Protein AF-A0A924GFE1-F1 (afdb_monomer_lite)

Secondary structure (DSSP, 8-state):
----------SSS-S-TTSS-TTS-HHHHHHHHHHHHHHHHH-----HHHHHHHHHHHHHHHHHHHHHHTT-TT--HHHHHHHHHHHHHHHGGGPPP---

Foldseek 3Di:
DDDPPPQDDDPPDDSDQQVVHVVDGPQLVVLVVVQVVCCVPPVQHDDPVSSVLSSVLSVVVVVLQCVQCVPPVVGPVVSVVVNVVCSCVSCVVSHDPPDD

Structure (mmCIF, N/CA/C/O backbone):
data_AF-A0A924GFE1-F1
#
_entry.id   AF-A0A924GFE1-F1
#
loop_
_atom_site.group_PDB
_atom_site.id
_atom_site.type_symbol
_atom_site.label_atom_id
_atom_site.label_alt_id
_atom_site.label_comp_id
_atom_site.label_asym_id
_atom_site.label_entity_id
_atom_site.label_seq_id
_atom_site.pdbx_PDB_ins_code
_atom_site.Cartn_x
_atom_site.Cartn_y
_atom_site.Cartn_z
_atom_site.occupancy
_atom_site.B_iso_or_equiv
_atom_site.auth_seq_id
_atom_site.auth_comp_id
_atom_site.auth_asym_id
_atom_site.auth_atom_id
_atom_site.pdbx_PDB_model_num
ATOM 1 N N . ARG A 1 1 ? 23.107 36.198 -0.709 1.00 44.75 1 ARG A N 1
ATOM 2 C CA . ARG A 1 1 ? 22.321 35.387 -1.667 1.00 44.75 1 ARG A CA 1
ATOM 3 C C . ARG A 1 1 ? 22.624 33.919 -1.378 1.00 44.75 1 ARG A C 1
ATOM 5 O O . ARG A 1 1 ? 23.737 33.494 -1.642 1.00 44.75 1 ARG A O 1
ATOM 12 N N . ARG A 1 2 ? 21.720 33.193 -0.713 1.00 46.09 2 ARG A N 1
ATOM 13 C CA . ARG A 1 2 ? 21.794 31.729 -0.573 1.00 46.09 2 ARG A CA 1
ATOM 14 C C . ARG A 1 2 ? 20.671 31.176 -1.431 1.00 46.09 2 ARG A C 1
ATOM 16 O O . ARG A 1 2 ? 19.552 31.036 -0.960 1.00 46.09 2 ARG A O 1
ATOM 23 N N . GLU A 1 3 ? 20.946 31.001 -2.713 1.00 55.97 3 GLU A N 1
ATOM 24 C CA . GLU A 1 3 ? 20.053 30.223 -3.565 1.00 55.97 3 GLU A CA 1
ATOM 25 C C . GLU A 1 3 ? 20.282 28.756 -3.194 1.00 55.97 3 GLU A C 1
ATOM 27 O O . GLU A 1 3 ? 21.438 28.321 -3.211 1.00 55.97 3 GLU A O 1
ATOM 32 N N . PRO A 1 4 ? 19.250 28.001 -2.775 1.00 57.22 4 PRO A N 1
ATOM 33 C CA . PRO A 1 4 ? 19.393 26.570 -2.573 1.00 57.22 4 PRO A CA 1
ATOM 34 C C . PRO A 1 4 ? 19.772 25.965 -3.925 1.00 57.22 4 PRO A C 1
ATOM 36 O O . PRO A 1 4 ? 18.954 25.927 -4.841 1.00 57.22 4 PRO A O 1
ATOM 39 N N . GLY A 1 5 ? 21.038 25.570 -4.074 1.00 57.44 5 GLY A N 1
ATOM 40 C CA . GLY A 1 5 ? 21.501 24.859 -5.258 1.00 57.44 5 GLY A CA 1
ATOM 41 C C . GLY A 1 5 ? 20.647 23.612 -5.468 1.00 57.44 5 GLY A C 1
ATOM 42 O O . GLY A 1 5 ? 20.208 23.003 -4.490 1.00 57.44 5 GLY A O 1
ATOM 43 N N . PHE A 1 6 ? 20.390 23.280 -6.737 1.00 59.56 6 PHE A N 1
ATOM 44 C CA . PHE A 1 6 ? 19.625 22.111 -7.172 1.00 59.56 6 PHE A CA 1
ATOM 45 C C . PHE A 1 6 ? 19.906 20.906 -6.260 1.00 59.56 6 PHE A C 1
ATOM 47 O O . PHE A 1 6 ? 21.003 20.344 -6.274 1.00 59.56 6 PHE A O 1
ATOM 54 N N . ARG A 1 7 ? 18.928 20.545 -5.417 1.00 57.47 7 ARG A N 1
ATOM 55 C CA . ARG A 1 7 ? 19.015 19.376 -4.537 1.00 57.47 7 ARG A CA 1
ATOM 56 C C . ARG A 1 7 ? 18.842 18.131 -5.404 1.00 57.47 7 ARG A C 1
ATOM 58 O O . ARG A 1 7 ? 17.724 17.700 -5.630 1.00 57.47 7 ARG A O 1
ATOM 65 N N . ALA A 1 8 ? 19.978 17.619 -5.876 1.00 54.09 8 ALA A N 1
ATOM 66 C CA . ALA A 1 8 ? 20.180 16.353 -6.579 1.00 54.09 8 ALA A CA 1
ATOM 67 C C . ALA A 1 8 ? 19.537 16.216 -7.976 1.00 54.09 8 ALA A C 1
ATOM 69 O O . ALA A 1 8 ? 18.347 16.426 -8.187 1.00 54.09 8 ALA A O 1
ATOM 70 N N . LEU A 1 9 ? 20.360 15.792 -8.941 1.00 52.41 9 LEU A N 1
ATOM 71 C CA . LEU A 1 9 ? 19.924 15.287 -10.240 1.00 52.41 9 LEU A CA 1
ATOM 72 C C . LEU A 1 9 ? 19.975 13.753 -10.165 1.00 52.41 9 LEU A C 1
ATOM 74 O O . LEU A 1 9 ? 21.053 13.163 -10.224 1.00 52.41 9 LEU A O 1
ATOM 78 N N . GLY A 1 10 ? 18.828 13.108 -9.957 1.00 55.56 10 GLY A N 1
ATOM 79 C CA . GLY A 1 10 ? 18.734 11.649 -9.963 1.00 55.56 10 GLY A CA 1
ATOM 80 C C . GLY A 1 10 ? 18.708 11.129 -11.397 1.00 55.56 10 GLY A C 1
ATOM 81 O O . GLY A 1 10 ? 17.669 11.186 -12.050 1.00 55.56 10 GLY A O 1
ATOM 82 N N . PHE A 1 11 ? 19.826 10.605 -11.902 1.00 48.31 11 PHE A N 1
ATOM 83 C CA . PHE A 1 11 ? 19.814 9.783 -13.115 1.00 48.31 11 PHE A CA 1
ATOM 84 C C . PHE A 1 11 ? 19.258 8.395 -12.760 1.00 48.31 11 PHE A C 1
ATOM 86 O O . PHE A 1 11 ? 20.012 7.444 -12.579 1.00 48.31 11 PHE A O 1
ATOM 93 N N . GLY A 1 12 ? 17.932 8.305 -12.618 1.00 54.81 12 GLY A N 1
ATOM 94 C CA . GLY A 1 12 ? 17.207 7.034 -12.509 1.00 54.81 12 GLY A CA 1
ATOM 95 C C . GLY A 1 12 ? 16.787 6.567 -11.107 1.00 54.81 12 GLY A C 1
ATOM 96 O O . GLY A 1 12 ? 16.292 5.451 -11.013 1.00 54.81 12 GLY A O 1
ATOM 97 N N . ASP A 1 13 ? 16.929 7.377 -10.049 1.00 62.75 13 ASP A N 1
ATOM 98 C CA . ASP A 1 13 ? 16.449 7.048 -8.687 1.00 62.75 13 ASP A CA 1
ATOM 99 C C . ASP A 1 13 ? 15.595 8.185 -8.083 1.00 62.75 13 ASP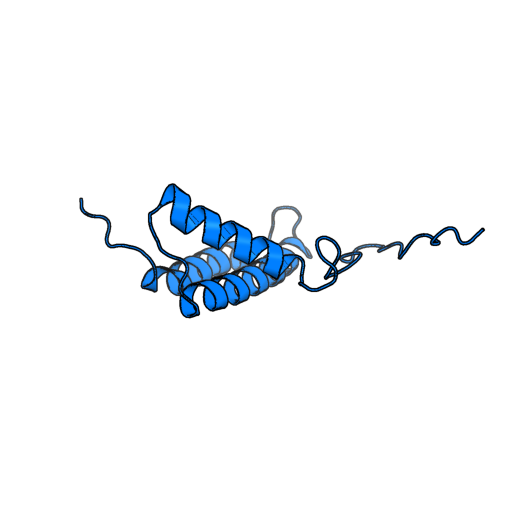 A C 1
ATOM 101 O O . ASP A 1 13 ? 15.652 9.332 -8.543 1.00 62.75 13 ASP A O 1
ATOM 105 N N . VAL A 1 14 ? 14.783 7.865 -7.066 1.00 63.75 14 VAL A N 1
ATOM 106 C CA . VAL A 1 14 ? 13.885 8.797 -6.368 1.00 63.75 14 VAL A CA 1
ATOM 107 C C . VAL A 1 14 ? 14.697 9.942 -5.760 1.00 63.75 14 VAL A C 1
ATOM 109 O O . VAL A 1 14 ? 15.535 9.738 -4.887 1.00 63.75 14 VAL A O 1
ATOM 112 N N . ILE A 1 15 ? 14.406 11.164 -6.214 1.00 65.06 15 I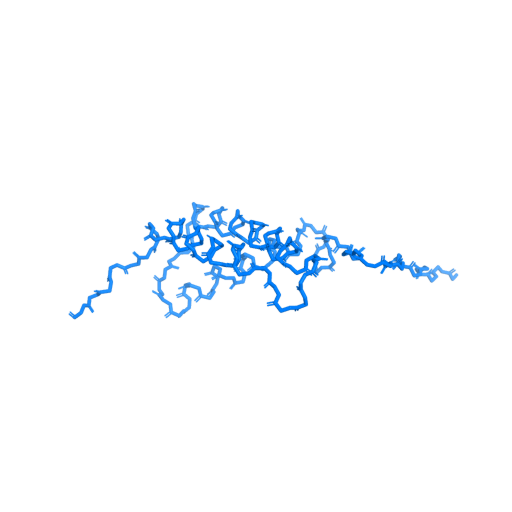LE A N 1
ATOM 113 C CA . ILE A 1 15 ? 15.168 12.384 -5.900 1.00 65.06 15 ILE A CA 1
ATOM 114 C C . ILE A 1 15 ? 15.202 12.678 -4.389 1.00 65.06 15 ILE A C 1
ATOM 116 O O . ILE A 1 15 ? 16.239 13.089 -3.872 1.00 65.06 15 ILE A O 1
ATOM 120 N N . ASP A 1 16 ? 14.096 12.452 -3.672 1.00 79.12 16 ASP A N 1
ATOM 121 C CA . ASP A 1 16 ? 14.040 12.560 -2.210 1.00 79.12 16 ASP A CA 1
ATOM 122 C C . ASP A 1 16 ? 12.894 11.702 -1.644 1.00 79.12 16 ASP A C 1
ATOM 124 O O . ASP A 1 16 ? 11.739 11.815 -2.068 1.00 79.12 16 ASP A O 1
ATOM 128 N N . ARG A 1 17 ? 13.204 10.847 -0.661 1.00 80.75 17 ARG A N 1
ATOM 129 C CA . ARG A 1 17 ? 12.223 9.988 0.025 1.00 80.75 17 ARG A CA 1
ATOM 130 C C . ARG A 1 17 ? 11.264 10.771 0.923 1.00 80.75 17 ARG A C 1
ATOM 132 O O . ARG A 1 17 ? 10.256 10.202 1.322 1.00 80.75 17 ARG A O 1
ATOM 139 N N . ARG A 1 18 ? 11.564 12.035 1.238 1.00 84.69 18 ARG A N 1
ATOM 140 C CA . ARG A 1 18 ? 10.757 12.941 2.080 1.00 84.69 18 ARG A CA 1
ATOM 141 C C . ARG A 1 18 ? 10.452 14.251 1.351 1.00 84.69 18 ARG A C 1
ATOM 143 O O . ARG A 1 18 ? 10.480 15.339 1.922 1.00 84.69 18 ARG A O 1
ATOM 150 N N . PHE A 1 19 ? 10.218 14.143 0.046 1.00 85.19 19 PHE A N 1
ATOM 151 C CA . PHE A 1 19 ? 9.971 15.281 -0.831 1.00 85.19 19 PHE A CA 1
ATOM 152 C C . PHE A 1 19 ? 8.683 16.027 -0.468 1.00 85.19 19 PHE A C 1
ATOM 154 O O . PHE A 1 19 ? 8.664 17.256 -0.478 1.00 85.19 19 PHE A O 1
ATOM 161 N N . ILE A 1 20 ? 7.612 15.287 -0.166 1.00 82.69 20 ILE A N 1
ATOM 162 C CA . ILE A 1 20 ? 6.282 15.868 0.055 1.00 82.69 20 ILE A CA 1
ATOM 163 C C . ILE A 1 20 ? 6.219 16.579 1.411 1.00 82.69 20 ILE A C 1
ATOM 165 O O . ILE A 1 20 ? 5.759 17.717 1.495 1.00 82.69 20 ILE A O 1
ATOM 169 N N . GLN A 1 21 ? 6.695 15.921 2.469 1.00 88.12 21 GLN A N 1
ATOM 170 C CA . GLN A 1 21 ? 6.767 16.473 3.820 1.00 88.12 21 GLN A CA 1
ATOM 171 C C . GLN A 1 21 ? 8.123 16.121 4.445 1.00 88.12 21 GLN A C 1
ATOM 173 O O . GLN A 1 21 ? 8.487 14.948 4.437 1.00 88.12 21 GLN A O 1
ATOM 178 N N . PRO A 1 22 ? 8.858 17.078 5.044 1.00 87.81 22 PRO A N 1
ATOM 179 C CA . PRO A 1 22 ? 10.189 16.810 5.606 1.00 87.81 22 PRO A CA 1
ATOM 180 C C . PRO A 1 22 ? 10.219 15.738 6.708 1.00 87.81 22 PRO A C 1
ATOM 182 O O . PRO A 1 22 ? 11.237 15.068 6.900 1.00 87.81 22 PRO A O 1
ATOM 185 N N . GLU A 1 23 ? 9.104 15.579 7.422 1.00 90.81 23 GLU A N 1
ATOM 186 C CA . GLU A 1 23 ? 8.989 14.722 8.606 1.00 90.81 23 GLU A CA 1
ATOM 187 C C . GLU A 1 23 ? 8.525 13.292 8.285 1.00 90.81 23 GLU A C 1
ATOM 189 O O . GLU A 1 23 ? 8.596 12.419 9.146 1.00 90.81 23 GLU A O 1
ATOM 194 N N . LYS A 1 24 ? 8.051 13.035 7.058 1.00 90.50 24 LYS A N 1
ATOM 195 C CA . LYS A 1 24 ? 7.431 11.763 6.653 1.00 90.50 24 LYS A CA 1
ATOM 196 C C . LYS A 1 24 ? 8.013 11.269 5.337 1.00 90.50 24 LYS A C 1
ATOM 198 O O . LYS A 1 24 ? 8.420 12.067 4.495 1.00 90.50 24 LYS A O 1
ATOM 203 N N . SER A 1 25 ? 8.044 9.952 5.134 1.00 92.31 25 SER A N 1
ATOM 204 C CA . SER A 1 25 ? 8.339 9.433 3.798 1.00 92.31 25 SER A CA 1
ATOM 205 C C . SER A 1 25 ? 7.189 9.783 2.843 1.00 92.31 25 SER A C 1
ATOM 207 O O . SER A 1 25 ? 6.045 9.954 3.267 1.00 92.31 25 SER A O 1
ATOM 209 N N . ASN A 1 26 ? 7.464 9.879 1.541 1.00 91.25 26 ASN A N 1
ATOM 210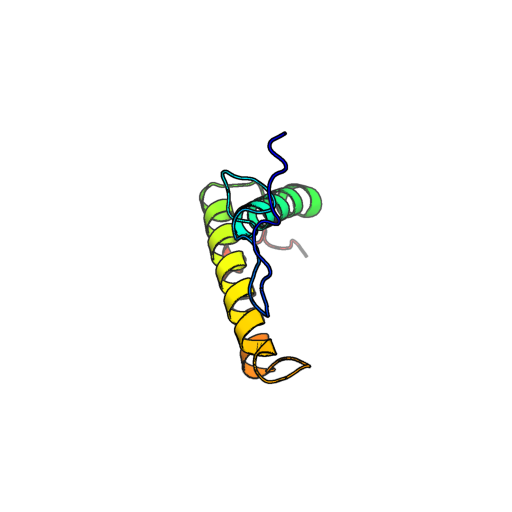 C CA . ASN A 1 26 ? 6.413 10.068 0.535 1.00 91.25 26 ASN A CA 1
ATOM 211 C C . ASN A 1 26 ? 5.378 8.929 0.590 1.00 91.25 26 ASN A C 1
ATOM 213 O O . ASN A 1 26 ? 4.196 9.163 0.351 1.00 91.25 26 ASN A O 1
ATOM 217 N N . ASN A 1 27 ? 5.826 7.718 0.932 1.00 94.75 27 ASN A N 1
ATOM 218 C CA . ASN A 1 27 ? 4.975 6.541 1.077 1.00 94.75 27 ASN A CA 1
ATOM 219 C C . ASN A 1 27 ? 4.075 6.649 2.311 1.00 94.75 27 ASN A C 1
ATOM 221 O O . ASN A 1 27 ? 2.894 6.353 2.197 1.00 94.75 27 ASN A O 1
ATOM 225 N N . THR A 1 28 ? 4.570 7.184 3.430 1.00 95.62 28 THR A N 1
ATOM 226 C CA . THR A 1 28 ? 3.738 7.461 4.611 1.00 95.62 28 THR A CA 1
ATOM 227 C C . THR A 1 28 ? 2.688 8.525 4.330 1.00 95.62 28 THR A C 1
ATOM 229 O O . THR A 1 28 ? 1.531 8.364 4.701 1.00 95.62 28 THR A O 1
ATOM 232 N N . VAL A 1 29 ? 3.037 9.585 3.593 1.00 95.88 29 VAL A N 1
ATOM 233 C CA . VAL A 1 29 ? 2.036 10.577 3.160 1.00 95.88 29 VAL A CA 1
ATOM 234 C C . VAL A 1 29 ? 0.954 9.930 2.282 1.00 95.88 29 VAL A C 1
ATOM 236 O O . VAL A 1 29 ? -0.220 10.283 2.379 1.00 95.88 29 VAL A O 1
ATOM 239 N N . LEU A 1 30 ? 1.332 8.973 1.431 1.00 95.75 30 LEU A N 1
ATOM 240 C CA . LEU A 1 30 ? 0.387 8.239 0.593 1.00 95.75 30 LEU A CA 1
ATOM 241 C C . LEU A 1 30 ? -0.476 7.252 1.403 1.00 95.75 30 LEU A C 1
ATOM 243 O O . LEU A 1 30 ? -1.671 7.146 1.137 1.00 95.75 30 LEU A O 1
ATOM 247 N N . ALA A 1 31 ? 0.095 6.567 2.394 1.00 96.62 31 ALA A N 1
ATOM 248 C CA . ALA A 1 31 ? -0.629 5.671 3.295 1.00 96.62 31 ALA A CA 1
ATOM 249 C C . ALA A 1 31 ? -1.705 6.419 4.099 1.00 96.62 31 ALA A C 1
ATOM 251 O O . ALA A 1 31 ? -2.848 5.970 4.159 1.00 96.62 31 ALA A O 1
ATOM 252 N N . GLU A 1 32 ? -1.381 7.605 4.622 1.00 95.81 32 GLU A N 1
ATOM 253 C CA . GLU A 1 32 ? -2.348 8.481 5.299 1.00 95.81 32 GLU A CA 1
ATOM 254 C C . GLU A 1 32 ? -3.500 8.880 4.366 1.00 95.81 32 GLU A C 1
ATOM 256 O O . GLU A 1 32 ? -4.667 8.768 4.736 1.00 95.81 32 GLU A O 1
ATOM 261 N N . ALA A 1 33 ? -3.195 9.244 3.116 1.00 95.81 33 ALA A N 1
ATOM 262 C CA . ALA A 1 33 ? -4.223 9.576 2.131 1.00 95.81 33 ALA A CA 1
ATOM 263 C C . ALA A 1 33 ? -5.141 8.383 1.791 1.00 95.81 33 ALA A C 1
ATOM 265 O O . ALA A 1 33 ? -6.332 8.581 1.537 1.00 95.81 33 ALA A O 1
ATOM 266 N N . PHE A 1 34 ? -4.617 7.150 1.788 1.00 95.19 34 PHE A N 1
ATOM 267 C CA . PHE A 1 34 ? -5.438 5.944 1.639 1.00 95.19 34 PHE A CA 1
ATOM 268 C C . PHE A 1 34 ? -6.319 5.688 2.860 1.00 95.19 34 PHE A C 1
ATOM 270 O O . PHE A 1 34 ? -7.479 5.315 2.690 1.00 95.19 34 PHE A O 1
ATOM 277 N N . SER A 1 35 ? -5.805 5.92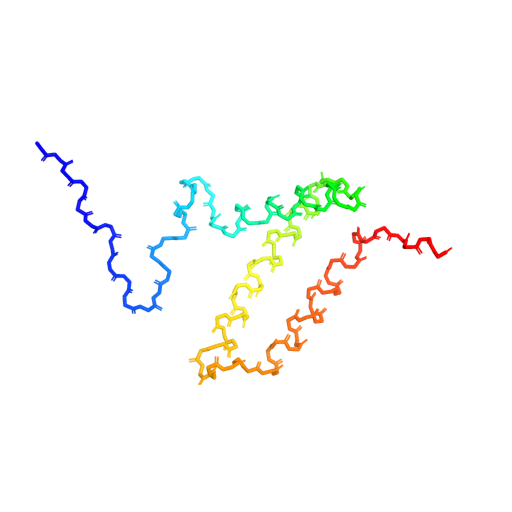9 4.065 1.00 94.44 35 SER A N 1
ATOM 278 C CA . SER A 1 35 ? -6.584 5.805 5.297 1.00 94.44 35 SER A CA 1
ATOM 279 C C . SER A 1 35 ? -7.783 6.760 5.287 1.00 94.44 35 SER A C 1
ATOM 281 O O . SER A 1 35 ? -8.916 6.329 5.501 1.00 94.44 35 SER A O 1
ATOM 283 N N . ASP A 1 36 ? -7.558 8.028 4.927 1.00 94.44 36 ASP A N 1
ATOM 284 C CA . ASP A 1 36 ? -8.619 9.035 4.786 1.00 94.44 36 ASP A CA 1
ATOM 285 C C . ASP A 1 36 ? -9.641 8.656 3.698 1.00 94.44 36 ASP A C 1
ATOM 287 O O . ASP A 1 36 ? -10.836 8.951 3.800 1.00 94.44 36 ASP A O 1
ATOM 291 N N . LEU A 1 37 ? -9.177 8.023 2.614 1.00 93.81 37 LEU A N 1
ATOM 292 C CA . LEU A 1 37 ? -10.039 7.541 1.536 1.00 93.81 37 LEU A CA 1
ATOM 293 C C . LEU A 1 37 ? -10.924 6.378 2.005 1.00 93.81 37 LEU A C 1
ATOM 295 O O . LEU A 1 37 ? -12.110 6.359 1.685 1.00 93.81 37 LEU A O 1
ATOM 299 N N . PHE A 1 38 ? -10.375 5.426 2.760 1.00 91.25 38 PHE A N 1
ATOM 300 C CA . PHE A 1 38 ? -11.122 4.279 3.282 1.00 91.25 38 PHE A CA 1
ATOM 301 C C . PHE A 1 38 ? -12.202 4.694 4.279 1.00 91.25 38 PHE A C 1
ATOM 303 O O . PHE A 1 38 ? -13.321 4.177 4.217 1.00 91.25 38 PHE A O 1
ATOM 310 N N . GLU A 1 39 ? -11.919 5.675 5.132 1.00 92.25 39 GLU A N 1
ATOM 311 C CA . GLU A 1 39 ? -12.936 6.241 6.014 1.00 92.25 39 GLU A CA 1
ATOM 312 C C . GLU A 1 39 ? -14.047 6.918 5.204 1.00 92.25 39 GLU A C 1
ATOM 314 O O . GLU A 1 39 ? -15.228 6.615 5.388 1.00 92.25 39 GLU A O 1
ATOM 319 N N . ARG A 1 40 ? -13.679 7.787 4.255 1.00 94.06 40 ARG A N 1
ATOM 320 C CA . ARG A 1 40 ? -14.644 8.580 3.482 1.00 94.06 40 ARG A CA 1
ATOM 321 C C . ARG A 1 40 ? -15.528 7.744 2.555 1.00 94.06 40 ARG A C 1
ATOM 323 O O . ARG A 1 40 ? -16.723 8.012 2.472 1.00 94.06 40 ARG A O 1
ATOM 330 N N . GLU A 1 41 ? -14.957 6.781 1.835 1.00 92.31 41 GLU A N 1
ATOM 331 C CA . GLU A 1 41 ? -15.668 6.038 0.780 1.00 92.31 41 GLU A CA 1
ATOM 332 C C . GLU A 1 41 ? -16.265 4.714 1.276 1.00 92.31 41 GLU A C 1
ATOM 334 O O . GLU A 1 41 ? -17.221 4.202 0.690 1.00 92.31 41 GLU A O 1
ATOM 339 N N . HIS A 1 42 ? -15.706 4.140 2.347 1.00 87.75 42 HIS A N 1
ATOM 340 C CA . HIS A 1 42 ? -16.072 2.802 2.822 1.00 87.75 42 HIS A CA 1
ATOM 341 C C . HIS A 1 42 ? -16.472 2.755 4.300 1.00 87.75 42 HIS A C 1
ATOM 343 O O . HIS A 1 42 ? -16.882 1.697 4.775 1.00 87.75 42 HIS A O 1
ATOM 349 N N . GLY A 1 43 ? -16.392 3.875 5.029 1.00 89.44 43 GLY A N 1
ATOM 350 C CA . GLY A 1 43 ? -16.743 3.928 6.448 1.00 89.44 43 GLY A CA 1
ATOM 351 C C . GLY A 1 43 ? -15.827 3.077 7.329 1.00 89.44 43 GLY A C 1
ATOM 352 O O . GLY A 1 43 ? -16.238 2.675 8.415 1.00 89.44 43 GLY A O 1
ATOM 353 N N . VAL A 1 44 ? -14.616 2.769 6.855 1.00 89.75 44 VAL A N 1
ATOM 354 C CA . VAL A 1 44 ? -13.606 2.031 7.620 1.00 89.75 44 VAL A CA 1
ATOM 355 C C . VAL A 1 44 ? -12.823 3.046 8.455 1.00 89.75 44 VAL A C 1
ATOM 357 O O . VAL A 1 44 ? -12.062 3.823 7.880 1.00 89.75 44 VAL A O 1
ATOM 360 N N . PRO A 1 45 ? -13.003 3.093 9.786 1.00 89.44 45 PRO A N 1
ATOM 361 C CA . PRO A 1 45 ? -12.340 4.094 10.606 1.00 89.44 45 PRO A CA 1
ATOM 362 C C . PRO A 1 45 ? -10.824 3.840 10.672 1.00 89.44 45 PRO A C 1
ATOM 364 O O . PRO A 1 45 ? -10.403 2.680 10.739 1.00 89.44 45 PRO A O 1
ATOM 367 N N . PRO A 1 46 ? -9.997 4.898 10.719 1.00 89.62 46 PRO A N 1
ATOM 368 C CA . PRO A 1 46 ? -8.551 4.773 10.850 1.00 89.62 46 PRO A CA 1
ATOM 369 C C . PRO A 1 46 ? -8.182 4.270 12.252 1.00 89.62 46 PRO A C 1
ATOM 371 O O . PRO A 1 46 ? -8.157 5.027 13.225 1.00 89.62 46 PRO A O 1
ATOM 374 N N . THR A 1 47 ? -7.906 2.972 12.375 1.00 94.19 47 THR A N 1
ATOM 375 C CA . THR A 1 47 ? -7.313 2.388 13.585 1.00 94.19 47 THR A CA 1
ATOM 376 C C . THR A 1 47 ? -5.785 2.460 13.516 1.00 94.19 47 THR A C 1
ATOM 378 O O . THR A 1 47 ? -5.229 2.463 12.416 1.00 94.19 47 THR A O 1
ATOM 381 N N . PRO A 1 48 ? -5.070 2.480 14.658 1.00 95.06 48 PRO A N 1
ATOM 382 C CA . PRO A 1 48 ? -3.608 2.407 14.661 1.00 95.06 48 PRO A CA 1
ATOM 383 C C . PRO A 1 48 ? -3.062 1.212 13.867 1.00 95.06 48 PRO A C 1
ATOM 385 O O . PRO A 1 48 ? -2.051 1.337 13.179 1.00 95.06 48 PRO A O 1
ATOM 388 N N . GLU A 1 49 ? -3.750 0.072 13.934 1.00 94.50 49 GLU A N 1
ATOM 389 C CA . GLU A 1 49 ? -3.411 -1.137 13.189 1.00 94.50 49 GLU A CA 1
ATOM 390 C C . GLU A 1 49 ? -3.603 -0.954 11.678 1.00 94.50 49 GLU A C 1
ATOM 392 O O . GLU A 1 49 ? -2.693 -1.273 10.919 1.00 94.50 49 GLU A O 1
ATOM 397 N N . LEU A 1 50 ? -4.734 -0.390 11.231 1.00 93.69 50 LEU A N 1
ATOM 398 C CA . LEU A 1 50 ? -4.969 -0.116 9.809 1.00 93.69 50 LEU A CA 1
ATOM 399 C C . LEU A 1 50 ? -3.952 0.889 9.259 1.00 93.69 50 LEU A C 1
ATOM 401 O O . LEU A 1 50 ? -3.437 0.693 8.161 1.00 93.69 50 LEU A O 1
ATOM 405 N N . SER A 1 51 ? -3.630 1.940 10.015 1.00 94.50 51 SER A N 1
ATOM 406 C CA . SER A 1 51 ? -2.626 2.923 9.603 1.00 94.50 51 SER A CA 1
ATOM 407 C C . SER A 1 51 ? -1.251 2.281 9.412 1.00 94.50 51 SER A C 1
ATOM 409 O O . SER A 1 51 ? -0.603 2.520 8.394 1.00 94.50 51 SER A O 1
ATOM 411 N N . LEU A 1 52 ? -0.824 1.426 10.349 1.00 95.75 52 LEU A N 1
ATOM 412 C CA . LEU A 1 52 ? 0.430 0.680 10.223 1.00 95.75 52 LEU A CA 1
ATOM 413 C C . LEU A 1 52 ? 0.402 -0.264 9.015 1.00 95.75 52 LEU A C 1
ATOM 415 O O . LEU A 1 52 ? 1.373 -0.337 8.262 1.00 95.75 52 LEU A O 1
ATOM 419 N N . ASP A 1 53 ? -0.706 -0.973 8.817 1.00 96.25 53 ASP A N 1
ATOM 420 C CA . ASP A 1 53 ? -0.852 -1.910 7.709 1.00 96.25 53 ASP A CA 1
ATOM 421 C C . ASP A 1 53 ? -0.849 -1.203 6.347 1.00 96.25 53 ASP A C 1
ATOM 423 O O . ASP A 1 53 ? -0.253 -1.704 5.390 1.00 96.25 53 ASP A O 1
ATOM 427 N N . LEU A 1 54 ? -1.436 -0.008 6.259 1.00 96.38 54 LEU A N 1
ATOM 428 C CA . LEU A 1 54 ? -1.361 0.839 5.071 1.00 96.38 54 LEU A CA 1
ATOM 429 C C . LEU A 1 54 ? 0.064 1.347 4.812 1.00 96.38 54 LEU A C 1
ATOM 431 O O . LEU A 1 54 ? 0.512 1.329 3.665 1.00 96.38 54 LEU A O 1
ATOM 435 N N . ASP A 1 55 ? 0.810 1.743 5.844 1.00 96.50 55 ASP A N 1
ATOM 436 C CA . ASP A 1 55 ? 2.228 2.104 5.700 1.00 96.50 55 ASP A CA 1
ATOM 437 C C . ASP A 1 55 ? 3.038 0.927 5.127 1.00 96.50 55 ASP A C 1
ATOM 439 O O . ASP A 1 55 ? 3.743 1.060 4.120 1.00 96.50 55 ASP A O 1
ATOM 443 N N . VAL A 1 56 ? 2.889 -0.261 5.724 1.00 97.06 56 VAL A N 1
ATOM 444 C CA . VAL A 1 56 ? 3.587 -1.483 5.296 1.00 97.06 56 VAL A CA 1
ATOM 445 C C . VAL A 1 56 ? 3.225 -1.853 3.859 1.00 97.06 56 VAL A C 1
ATOM 447 O O . VAL A 1 56 ? 4.112 -2.149 3.051 1.00 97.06 56 VAL A O 1
ATOM 450 N N . VAL A 1 57 ? 1.935 -1.831 3.511 1.00 97.19 57 VAL A N 1
ATOM 451 C CA . VAL A 1 57 ? 1.489 -2.251 2.180 1.00 97.19 57 VAL A CA 1
ATOM 452 C C . VAL A 1 57 ? 1.945 -1.273 1.098 1.00 97.19 57 VAL A C 1
ATOM 454 O O . VAL A 1 57 ? 2.347 -1.718 0.024 1.00 97.19 57 VAL A O 1
ATOM 457 N N . VAL A 1 58 ? 1.957 0.038 1.364 1.00 97.19 58 VAL A N 1
ATOM 458 C CA . VAL A 1 58 ? 2.431 1.040 0.396 1.00 97.19 58 VAL A CA 1
ATOM 459 C C . VAL A 1 58 ? 3.930 0.878 0.134 1.00 97.19 58 VAL A C 1
ATOM 461 O O . VAL A 1 58 ? 4.353 0.924 -1.024 1.00 97.19 58 VAL A O 1
ATOM 464 N N . GLU A 1 59 ? 4.735 0.609 1.166 1.00 96.31 59 GLU A N 1
ATOM 465 C CA . GLU A 1 59 ? 6.166 0.323 0.997 1.00 96.31 59 GLU A CA 1
ATOM 466 C C . GLU A 1 59 ? 6.402 -0.950 0.166 1.00 96.31 59 GLU A C 1
ATOM 468 O O . GLU A 1 59 ? 7.212 -0.952 -0.770 1.00 96.31 59 GLU A O 1
ATOM 473 N N . LEU A 1 60 ? 5.647 -2.019 0.447 1.00 96.88 60 LEU A N 1
ATOM 474 C CA . LEU A 1 60 ? 5.698 -3.268 -0.321 1.00 96.88 60 LEU A CA 1
ATOM 475 C C . LEU A 1 60 ? 5.305 -3.055 -1.788 1.00 96.88 60 LEU A C 1
ATOM 477 O O . LEU A 1 60 ? 5.999 -3.534 -2.688 1.00 96.88 60 LEU A O 1
ATOM 481 N N . VAL A 1 61 ? 4.216 -2.320 -2.033 1.00 97.12 61 VAL A N 1
ATOM 482 C CA . VAL A 1 61 ? 3.733 -1.966 -3.374 1.00 97.12 61 VAL A CA 1
ATOM 483 C C . VAL A 1 61 ? 4.804 -1.199 -4.135 1.00 97.12 61 VAL A C 1
ATOM 485 O O . VAL A 1 61 ? 5.145 -1.588 -5.250 1.00 97.12 61 VAL A O 1
ATOM 488 N N . ASN A 1 62 ? 5.382 -0.155 -3.538 1.00 95.69 62 ASN A N 1
ATOM 489 C CA . ASN A 1 62 ? 6.421 0.643 -4.180 1.00 95.69 62 ASN A CA 1
ATOM 490 C C . ASN A 1 62 ? 7.641 -0.216 -4.563 1.00 95.69 62 ASN A C 1
ATOM 492 O O . ASN A 1 62 ? 8.083 -0.177 -5.713 1.00 95.69 62 ASN A O 1
ATOM 496 N N . ALA A 1 63 ? 8.144 -1.049 -3.648 1.00 95.25 63 ALA A N 1
ATOM 497 C CA . ALA A 1 63 ? 9.293 -1.915 -3.916 1.00 95.25 63 ALA A CA 1
ATOM 498 C C . ALA A 1 63 ? 9.012 -2.955 -5.017 1.00 95.25 63 ALA A C 1
ATOM 500 O O . ALA A 1 63 ? 9.835 -3.169 -5.914 1.00 95.25 63 ALA A O 1
ATOM 501 N N . LEU A 1 64 ? 7.842 -3.599 -4.981 1.00 96.69 64 LEU A N 1
ATOM 502 C CA . LEU A 1 64 ? 7.474 -4.622 -5.961 1.00 96.69 64 LEU A CA 1
ATOM 503 C C . LEU A 1 64 ? 7.148 -4.031 -7.333 1.00 96.69 64 LEU A C 1
ATOM 505 O O . LEU A 1 64 ? 7.498 -4.647 -8.338 1.00 96.69 64 LEU A O 1
ATOM 509 N N . LEU A 1 65 ? 6.550 -2.838 -7.400 1.00 96.56 65 LEU A N 1
ATOM 510 C CA . LEU A 1 65 ? 6.360 -2.121 -8.661 1.00 96.56 65 LEU A CA 1
ATOM 511 C C . LEU A 1 65 ? 7.708 -1.738 -9.272 1.00 96.56 65 LEU A C 1
ATOM 513 O O . LEU A 1 65 ? 7.954 -2.064 -10.431 1.00 96.56 65 LEU A O 1
ATOM 517 N N . GLN A 1 66 ? 8.626 -1.151 -8.497 1.00 95.25 66 GLN A N 1
ATOM 518 C CA . GLN A 1 66 ? 9.981 -0.866 -8.986 1.00 95.25 66 GLN A CA 1
ATOM 519 C C . GLN A 1 66 ? 10.648 -2.127 -9.549 1.00 95.25 66 GLN A C 1
ATOM 521 O O . GLN A 1 66 ? 11.233 -2.094 -10.631 1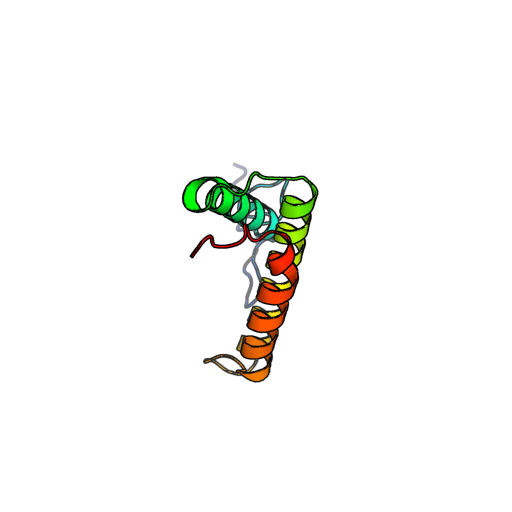.00 95.25 66 GLN A O 1
ATOM 526 N N . ARG A 1 67 ? 10.499 -3.274 -8.871 1.00 96.19 67 ARG A N 1
ATOM 527 C CA . ARG A 1 67 ? 11.028 -4.550 -9.364 1.00 96.19 67 ARG A CA 1
ATOM 528 C C . ARG A 1 67 ? 10.323 -5.052 -10.625 1.00 96.19 67 ARG A C 1
ATOM 530 O O . ARG A 1 67 ? 11.003 -5.600 -11.495 1.00 96.19 67 ARG A O 1
ATOM 537 N N . ALA A 1 68 ? 9.004 -4.911 -10.724 1.00 97.75 68 ALA A N 1
ATOM 538 C CA . ALA A 1 68 ? 8.234 -5.358 -11.880 1.00 97.75 68 ALA A CA 1
ATOM 539 C C . ALA A 1 68 ? 8.651 -4.601 -13.148 1.00 97.75 68 ALA A C 1
ATOM 541 O O . ALA A 1 68 ? 8.817 -5.217 -14.196 1.00 97.75 68 ALA A O 1
ATOM 542 N N . PHE A 1 69 ? 8.894 -3.296 -13.033 1.00 96.88 69 PHE A N 1
ATOM 543 C CA . PHE A 1 69 ? 9.235 -2.427 -14.161 1.00 96.88 69 PHE A CA 1
ATOM 544 C C . PHE A 1 69 ? 10.745 -2.291 -14.424 1.00 96.88 69 PHE A C 1
ATOM 546 O O . PHE A 1 69 ? 11.142 -1.607 -15.362 1.00 96.88 69 PHE A O 1
ATOM 553 N N . LEU A 1 70 ? 11.601 -2.951 -13.631 1.00 95.62 70 LEU A N 1
ATOM 554 C CA . LEU A 1 70 ? 13.060 -2.815 -13.734 1.00 95.62 70 LEU A CA 1
ATOM 555 C C . LEU A 1 70 ? 13.626 -3.255 -15.096 1.00 95.62 70 LEU A C 1
ATOM 557 O O . LEU A 1 70 ? 14.575 -2.652 -15.591 1.00 95.62 70 LEU A O 1
ATOM 561 N N . TYR A 1 71 ? 13.068 -4.318 -15.681 1.00 94.00 71 TYR A N 1
ATOM 562 C CA . TYR A 1 71 ? 13.554 -4.905 -16.939 1.00 94.00 71 TYR A CA 1
ATOM 563 C C . TYR A 1 71 ? 12.488 -4.952 -18.038 1.00 94.00 71 TYR A C 1
ATOM 565 O O . TYR A 1 71 ? 12.833 -5.004 -19.214 1.00 94.00 71 TYR A O 1
ATOM 573 N N . GLU A 1 72 ? 11.209 -4.913 -17.663 1.00 93.81 72 GLU A N 1
ATOM 574 C CA . GLU A 1 72 ? 10.073 -5.025 -18.574 1.00 93.81 72 GLU A CA 1
ATOM 575 C C . GLU A 1 72 ? 9.272 -3.726 -18.552 1.00 93.81 72 GLU A C 1
ATOM 577 O O . GLU A 1 72 ? 8.722 -3.349 -17.517 1.00 93.81 72 GLU A O 1
ATOM 582 N N . LYS A 1 73 ? 9.171 -3.045 -19.700 1.00 93.44 73 LYS A N 1
ATOM 583 C CA . LYS A 1 73 ? 8.468 -1.751 -19.803 1.00 93.44 73 LYS A CA 1
ATOM 584 C C . LYS A 1 73 ? 6.984 -1.842 -19.431 1.00 93.44 73 LYS A C 1
ATOM 586 O O . LYS A 1 73 ? 6.416 -0.871 -18.945 1.00 93.44 73 LYS A O 1
ATOM 591 N N . ASP A 1 74 ? 6.377 -3.002 -19.679 1.00 95.12 74 ASP A N 1
ATOM 592 C CA . ASP A 1 74 ? 4.966 -3.276 -19.390 1.00 95.12 74 ASP A CA 1
ATOM 593 C C . ASP A 1 74 ? 4.782 -3.915 -17.999 1.00 95.12 74 ASP A C 1
ATOM 595 O O . ASP A 1 74 ? 3.656 -4.155 -17.571 1.00 95.12 74 ASP A O 1
ATOM 599 N N . GLY A 1 75 ? 5.887 -4.141 -17.278 1.00 96.94 75 GLY A N 1
ATOM 600 C CA . GLY A 1 75 ? 5.930 -4.794 -15.978 1.00 96.94 75 GLY A CA 1
ATOM 601 C C . GLY A 1 75 ? 5.983 -6.324 -16.069 1.00 96.94 75 GLY A C 1
ATOM 602 O O . GLY A 1 75 ? 5.287 -6.959 -16.856 1.00 96.94 75 GLY A O 1
ATOM 603 N N . ASP A 1 76 ? 6.810 -6.943 -15.228 1.00 98.12 76 ASP A N 1
ATOM 604 C CA . ASP A 1 76 ? 6.848 -8.398 -15.066 1.00 98.12 76 ASP A CA 1
ATOM 605 C C . ASP A 1 76 ? 5.569 -8.879 -14.365 1.00 98.12 76 ASP A C 1
ATOM 607 O O . ASP A 1 76 ? 5.408 -8.740 -13.146 1.00 98.12 76 ASP A O 1
ATOM 611 N N . GLU A 1 77 ? 4.660 -9.479 -15.136 1.00 97.88 77 GLU A N 1
ATOM 612 C CA . GLU A 1 77 ? 3.350 -9.929 -14.652 1.00 97.88 77 GLU A CA 1
ATOM 613 C C . GLU A 1 77 ? 3.448 -10.927 -13.485 1.00 97.88 77 GLU A C 1
ATOM 615 O O . GLU A 1 77 ? 2.543 -11.013 -12.654 1.00 97.88 77 GLU A O 1
ATOM 620 N N . ARG A 1 78 ? 4.565 -11.651 -13.331 1.00 97.38 78 ARG A N 1
ATOM 621 C CA . ARG A 1 78 ? 4.764 -12.543 -12.174 1.00 97.38 78 ARG A CA 1
ATOM 622 C C . ARG A 1 78 ? 4.874 -11.757 -10.870 1.00 97.38 78 ARG A C 1
ATOM 624 O O . ARG A 1 78 ? 4.404 -12.231 -9.842 1.00 97.38 78 ARG A O 1
ATOM 631 N N . PHE A 1 79 ? 5.471 -10.566 -10.902 1.00 97.56 79 PHE A N 1
ATOM 632 C CA . PHE A 1 79 ? 5.525 -9.670 -9.746 1.00 97.56 79 PHE A CA 1
ATOM 633 C C . PHE A 1 79 ? 4.193 -8.946 -9.551 1.00 97.56 79 PHE A C 1
ATOM 635 O O . PHE A 1 79 ? 3.704 -8.892 -8.425 1.00 97.56 79 PHE A O 1
ATOM 642 N N . LEU A 1 80 ? 3.572 -8.452 -10.628 1.00 97.88 80 LEU A N 1
ATOM 643 C CA . LEU A 1 80 ? 2.297 -7.728 -10.545 1.00 97.88 80 LEU A CA 1
ATOM 644 C C . LEU A 1 80 ? 1.158 -8.607 -10.014 1.00 97.88 80 LEU A C 1
ATOM 646 O O . LEU A 1 80 ? 0.410 -8.190 -9.131 1.00 97.88 80 LEU A O 1
ATOM 650 N N . SER A 1 81 ? 1.039 -9.840 -10.508 1.00 97.88 81 SER A N 1
ATOM 651 C CA . SER A 1 81 ? 0.035 -10.797 -10.029 1.00 97.88 81 SER A CA 1
ATOM 652 C C . SER A 1 81 ? 0.229 -11.142 -8.551 1.00 97.88 81 SER A C 1
ATOM 654 O O . SER A 1 81 ? -0.738 -11.157 -7.788 1.00 97.88 81 SER A O 1
ATOM 656 N N . ARG A 1 82 ? 1.476 -11.351 -8.108 1.00 97.81 82 ARG A N 1
ATOM 657 C CA . ARG A 1 82 ? 1.786 -11.609 -6.693 1.00 97.81 82 ARG A CA 1
ATOM 658 C C . ARG A 1 82 ? 1.520 -10.403 -5.812 1.00 97.81 82 ARG A C 1
ATOM 660 O O . ARG A 1 82 ? 0.974 -10.579 -4.729 1.00 97.81 82 ARG A O 1
ATOM 667 N N . LEU A 1 83 ? 1.838 -9.204 -6.290 1.00 97.50 83 LEU A N 1
ATOM 668 C CA . LEU A 1 83 ? 1.548 -7.968 -5.579 1.00 97.50 83 LEU A CA 1
ATOM 669 C C . LEU A 1 83 ? 0.048 -7.833 -5.291 1.00 97.50 83 LEU A C 1
ATOM 671 O O . LEU A 1 83 ? -0.321 -7.565 -4.154 1.00 97.50 83 LEU A O 1
ATOM 675 N N . ARG A 1 84 ? -0.821 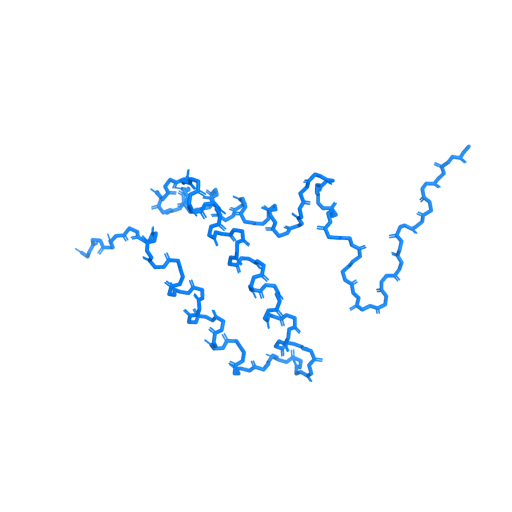-8.084 -6.281 1.00 96.69 84 ARG A N 1
ATOM 676 C CA . ARG A 1 84 ? -2.283 -8.018 -6.089 1.00 96.69 84 ARG A CA 1
ATOM 677 C C . ARG A 1 84 ? -2.772 -8.976 -5.004 1.00 96.69 84 ARG A C 1
ATOM 679 O O . ARG A 1 84 ? -3.579 -8.571 -4.177 1.00 96.69 84 ARG A O 1
ATOM 686 N N . VAL A 1 85 ? -2.272 -10.215 -5.002 1.00 97.56 85 VAL A N 1
ATOM 687 C CA . VAL A 1 85 ? -2.626 -11.221 -3.985 1.00 97.56 85 VAL A CA 1
ATOM 688 C C . VAL A 1 85 ? -2.160 -10.777 -2.601 1.00 97.56 85 VAL A C 1
ATOM 690 O O . VAL A 1 85 ? -2.954 -10.779 -1.672 1.00 97.56 85 VAL A O 1
ATOM 693 N N . ILE A 1 86 ? -0.905 -10.331 -2.475 1.00 96.62 86 ILE A N 1
ATOM 694 C CA . ILE A 1 86 ? -0.347 -9.867 -1.197 1.00 96.62 86 ILE A CA 1
ATOM 695 C C . ILE A 1 86 ? -1.164 -8.699 -0.644 1.00 96.62 86 ILE A C 1
ATOM 697 O O . ILE A 1 86 ? -1.563 -8.745 0.511 1.00 96.62 86 ILE A O 1
ATOM 701 N N . VAL A 1 87 ? -1.441 -7.677 -1.459 1.00 95.81 87 VAL A N 1
ATOM 702 C CA . VAL A 1 87 ? -2.210 -6.498 -1.030 1.00 95.81 87 VAL A CA 1
ATOM 703 C C . VAL A 1 87 ? -3.617 -6.894 -0.588 1.00 95.81 87 VAL A C 1
ATOM 705 O O . VAL A 1 87 ? -4.069 -6.460 0.467 1.00 95.81 87 VAL A O 1
ATOM 708 N N . HIS A 1 88 ? -4.297 -7.726 -1.382 1.00 94.88 88 HIS A N 1
ATOM 709 C CA . HIS A 1 88 ? -5.638 -8.203 -1.059 1.00 94.88 88 HIS A CA 1
ATOM 710 C C . HIS A 1 88 ? -5.652 -8.963 0.268 1.00 94.88 88 HIS A C 1
ATOM 712 O O . HIS A 1 88 ? -6.405 -8.606 1.166 1.00 94.88 88 HIS A O 1
ATOM 718 N N . ASP A 1 89 ? -4.804 -9.981 0.406 1.00 95.25 89 ASP A N 1
ATOM 719 C CA . ASP A 1 89 ? -4.804 -10.856 1.578 1.00 95.25 89 ASP A CA 1
ATOM 720 C C . ASP A 1 89 ? -4.369 -10.109 2.843 1.00 95.25 89 ASP A C 1
ATOM 722 O O . ASP A 1 89 ? -4.907 -10.361 3.919 1.00 95.25 89 ASP A O 1
ATOM 726 N N . TYR A 1 90 ? -3.434 -9.163 2.710 1.00 94.38 90 TYR A N 1
ATOM 727 C CA . TYR A 1 90 ? -2.946 -8.352 3.822 1.00 94.38 90 TYR A CA 1
ATOM 728 C C . TYR A 1 90 ? -4.014 -7.387 4.353 1.00 94.38 90 TYR A C 1
ATOM 730 O O . TYR A 1 90 ? -4.136 -7.213 5.560 1.00 94.38 90 TYR A O 1
ATOM 738 N N . LEU A 1 91 ? -4.821 -6.791 3.468 1.00 92.56 91 LEU A N 1
ATOM 739 C CA . LEU A 1 91 ? -5.854 -5.823 3.855 1.00 92.56 91 LEU A CA 1
ATOM 740 C C . LEU A 1 91 ? -7.238 -6.447 4.087 1.00 92.56 91 LEU A C 1
ATOM 742 O O . LEU A 1 91 ? -8.127 -5.778 4.612 1.00 92.56 91 LEU A O 1
ATOM 746 N N . ALA A 1 92 ? -7.446 -7.715 3.723 1.00 92.00 92 ALA A N 1
ATOM 747 C CA . ALA A 1 92 ? -8.745 -8.383 3.829 1.00 92.00 92 ALA A CA 1
ATOM 748 C C . ALA A 1 92 ? -9.308 -8.409 5.261 1.00 92.00 92 ALA A C 1
ATOM 750 O O . ALA A 1 92 ? -10.525 -8.393 5.434 1.00 92.00 92 ALA A O 1
ATOM 751 N N . SER A 1 93 ? -8.450 -8.420 6.285 1.00 88.88 93 SER A N 1
ATOM 752 C CA . SER A 1 93 ? -8.853 -8.364 7.699 1.00 88.88 93 SER A CA 1
ATOM 753 C C . SER A 1 93 ? -9.553 -7.057 8.087 1.00 88.88 93 SER A C 1
ATOM 755 O O . SER A 1 93 ? -10.321 -7.051 9.047 1.00 88.88 93 SER A O 1
ATOM 757 N N . HIS A 1 94 ? -9.314 -5.974 7.342 1.00 88.31 94 HIS A N 1
ATOM 758 C CA . HIS A 1 94 ? -9.894 -4.647 7.577 1.00 88.31 94 HIS A CA 1
ATOM 759 C C . HIS A 1 94 ? -11.160 -4.391 6.757 1.00 88.31 94 HIS A C 1
ATOM 761 O O . HIS A 1 94 ? -11.826 -3.371 6.939 1.00 88.31 94 HIS A O 1
ATOM 767 N N . ALA A 1 95 ? -11.509 -5.299 5.843 1.00 80.75 95 ALA A N 1
ATOM 768 C CA . ALA A 1 95 ? -12.707 -5.158 5.035 1.00 80.75 95 ALA A CA 1
ATOM 769 C C . ALA A 1 95 ? -13.964 -5.324 5.904 1.00 80.75 95 ALA A C 1
ATOM 771 O O . ALA A 1 95 ? -14.141 -6.328 6.597 1.00 80.75 95 ALA A O 1
ATOM 772 N N . VAL A 1 96 ? -14.887 -4.364 5.818 1.00 69.38 96 VAL A N 1
ATOM 773 C CA . VAL A 1 96 ? -16.237 -4.545 6.364 1.00 69.38 96 VAL A CA 1
ATOM 774 C C . VAL A 1 96 ? -16.919 -5.653 5.552 1.00 69.38 96 VAL A C 1
ATOM 776 O O . VAL A 1 96 ? -16.864 -5.606 4.318 1.00 69.38 96 VAL A O 1
ATOM 779 N N . PRO A 1 97 ? -17.569 -6.652 6.184 1.00 60.47 97 PRO A N 1
ATOM 780 C CA . PRO A 1 97 ? -18.330 -7.647 5.446 1.00 60.47 97 PRO A CA 1
ATOM 781 C C . PRO A 1 97 ? -19.353 -6.934 4.561 1.00 60.47 97 PRO A C 1
ATOM 783 O O . PRO A 1 97 ? -20.225 -6.221 5.055 1.00 60.47 97 PRO A O 1
ATOM 786 N N . SER A 1 98 ? -19.234 -7.107 3.244 1.00 55.88 98 SER A N 1
ATOM 787 C CA . SER A 1 98 ? -20.224 -6.597 2.301 1.00 55.88 98 SER A CA 1
ATOM 788 C C . SER A 1 98 ? -21.545 -7.311 2.577 1.00 55.88 98 SER A C 1
ATOM 790 O O . SER A 1 98 ? -21.705 -8.490 2.254 1.00 55.88 98 SER A O 1
ATOM 792 N N . THR A 1 99 ? -22.483 -6.612 3.216 1.00 49.25 99 THR A N 1
ATOM 793 C CA . THR A 1 99 ? -23.879 -7.040 3.281 1.00 49.25 99 THR A CA 1
ATOM 794 C C . THR A 1 99 ? -24.390 -7.080 1.842 1.00 49.25 99 THR A C 1
ATOM 796 O O . THR A 1 99 ? -24.547 -6.033 1.214 1.00 49.25 99 THR A O 1
ATOM 799 N N . ARG A 1 100 ? -24.547 -8.290 1.297 1.00 40.78 100 ARG A N 1
ATOM 800 C CA . ARG A 1 100 ? -25.300 -8.517 0.059 1.00 40.78 100 ARG A CA 1
ATOM 801 C C . ARG A 1 100 ? -26.785 -8.288 0.289 1.00 40.78 100 ARG A C 1
ATOM 803 O O . ARG A 1 100 ? -27.258 -8.649 1.390 1.00 40.78 100 ARG A O 1
#

Sequence (100 aa):
RREPGFRALGFGDVIDRRFIQPEKSNNTVLAEAFSDLFEREHGVPPTPELSLDLDVVVELVNALLQRAFLYEKDGDERFLSRLRVIVHDYLASHAVPSTR

pLDDT: mean 86.02, std 16.01, range [40.78, 98.12]

Radius of gyration: 17.06 Å; chains: 1; bounding box: 48×48×34 Å